Protein AF-A0A2U1CXI6-F1 (afdb_monomer_lite)

pLDDT: mean 76.06, std 20.1, range [38.5, 97.44]

Structure (mmCIF, N/CA/C/O backbone):
data_AF-A0A2U1CXI6-F1
#
_entry.id   AF-A0A2U1CXI6-F1
#
loop_
_atom_site.group_PDB
_atom_site.id
_atom_site.type_symbol
_atom_site.label_atom_id
_atom_site.label_alt_id
_atom_site.label_comp_id
_atom_site.label_asym_id
_atom_site.label_entity_id
_atom_site.label_seq_id
_atom_site.pdbx_PDB_ins_code
_atom_site.Cartn_x
_atom_site.Cartn_y
_atom_site.Cartn_z
_atom_site.occupancy
_atom_site.B_iso_or_equiv
_atom_site.auth_seq_id
_atom_site.auth_comp_id
_atom_site.auth_asym_id
_atom_site.auth_atom_id
_atom_site.pdbx_PDB_model_num
ATOM 1 N N . MET A 1 1 ? 0.535 2.918 -18.221 1.00 46.56 1 MET A N 1
ATOM 2 C CA . MET A 1 1 ? 1.017 1.967 -19.262 1.00 46.56 1 MET A CA 1
ATOM 3 C C . MET A 1 1 ? 2.067 1.064 -18.633 1.00 46.56 1 MET A C 1
ATOM 5 O O . MET A 1 1 ? 2.730 1.533 -17.716 1.00 46.56 1 MET A O 1
ATOM 9 N N . PRO A 1 2 ? 2.144 -0.229 -18.995 1.00 46.22 2 PRO A N 1
ATOM 10 C CA . PRO A 1 2 ? 2.302 -1.255 -17.982 1.00 46.22 2 PRO A CA 1
ATOM 11 C C . PRO A 1 2 ? 3.753 -1.416 -17.552 1.00 46.22 2 PRO A C 1
ATOM 13 O O . PRO A 1 2 ? 4.677 -1.463 -18.362 1.00 46.22 2 PRO A O 1
ATOM 16 N N . ILE A 1 3 ? 3.918 -1.570 -16.249 1.00 49.41 3 ILE A N 1
ATOM 17 C CA . ILE A 1 3 ? 5.087 -2.204 -15.673 1.00 49.41 3 ILE A CA 1
ATOM 18 C C . ILE A 1 3 ? 5.045 -3.683 -16.096 1.00 49.41 3 ILE A C 1
ATOM 20 O O . ILE A 1 3 ? 4.048 -4.369 -15.878 1.00 49.41 3 ILE A O 1
ATOM 24 N N . VAL A 1 4 ? 6.098 -4.175 -16.751 1.00 51.50 4 VAL A N 1
ATOM 25 C CA . VAL A 1 4 ? 6.136 -5.537 -17.314 1.00 51.50 4 VAL A CA 1
ATOM 26 C C . VAL A 1 4 ? 7.060 -6.423 -16.479 1.00 51.50 4 VAL A C 1
ATOM 28 O O . VAL A 1 4 ? 8.182 -6.037 -16.148 1.00 51.50 4 VAL A O 1
ATOM 31 N N . ARG A 1 5 ? 6.599 -7.638 -16.156 1.00 42.88 5 ARG A N 1
ATOM 32 C CA . ARG A 1 5 ? 7.443 -8.720 -15.623 1.00 42.88 5 ARG A CA 1
ATOM 33 C C . ARG A 1 5 ? 8.182 -9.376 -16.788 1.00 42.88 5 ARG A C 1
ATOM 35 O O . ARG A 1 5 ? 7.548 -9.775 -17.763 1.00 42.88 5 ARG A O 1
ATOM 42 N N . SER A 1 6 ? 9.504 -9.506 -16.706 1.00 42.81 6 SER A N 1
ATOM 43 C CA . SER A 1 6 ? 10.256 -10.181 -17.765 1.00 42.81 6 SER A CA 1
ATOM 44 C C . SER A 1 6 ? 9.887 -11.670 -17.836 1.00 42.81 6 SER A C 1
ATOM 46 O O . SER A 1 6 ? 9.986 -12.406 -16.856 1.00 42.81 6 SER A O 1
ATOM 48 N N . SER A 1 7 ? 9.478 -12.120 -19.023 1.00 39.88 7 SER A N 1
ATOM 49 C CA . SER A 1 7 ? 9.653 -13.505 -19.463 1.00 39.88 7 SER A CA 1
ATOM 50 C C . SER A 1 7 ? 10.826 -13.507 -20.439 1.00 39.88 7 SER A C 1
ATOM 52 O O . SER A 1 7 ? 10.996 -12.574 -21.223 1.00 39.88 7 SER A O 1
ATOM 54 N N . THR A 1 8 ? 11.721 -14.478 -20.308 1.00 48.16 8 THR A N 1
ATOM 55 C CA . THR A 1 8 ? 13.010 -14.506 -21.004 1.00 48.16 8 THR A CA 1
ATOM 56 C C . THR A 1 8 ? 12.805 -14.535 -22.524 1.00 48.16 8 THR A C 1
ATOM 58 O O . THR A 1 8 ? 12.463 -15.569 -23.086 1.00 48.16 8 THR A O 1
ATOM 61 N N . GLY A 1 9 ? 13.021 -13.402 -23.195 1.00 38.50 9 GLY A N 1
ATOM 62 C CA . GLY A 1 9 ? 12.897 -13.249 -24.646 1.00 38.50 9 GLY A CA 1
ATOM 63 C C . GLY A 1 9 ? 13.705 -12.043 -25.129 1.00 38.50 9 GLY A C 1
ATOM 64 O O . GLY A 1 9 ? 13.689 -10.986 -24.506 1.00 38.50 9 GLY A O 1
ATOM 65 N N . ARG A 1 10 ? 14.494 -12.231 -26.188 1.00 46.44 10 ARG A N 1
ATOM 66 C CA . ARG A 1 10 ? 15.551 -11.316 -26.646 1.00 46.44 10 ARG A CA 1
ATOM 67 C C . ARG A 1 10 ? 15.005 -10.215 -27.582 1.00 46.44 10 ARG A C 1
ATOM 69 O O . ARG A 1 10 ? 14.223 -10.525 -28.471 1.00 46.44 10 ARG A O 1
ATOM 76 N N . SER A 1 11 ? 15.567 -9.005 -27.432 1.00 51.00 11 SER A N 1
ATOM 77 C CA . SER A 1 11 ? 15.755 -7.919 -28.429 1.00 51.00 11 SER A CA 1
ATOM 78 C C . SER A 1 11 ? 14.642 -6.877 -28.691 1.00 51.00 11 SER A C 1
ATOM 80 O O . SER A 1 11 ? 13.661 -7.181 -29.353 1.00 51.00 11 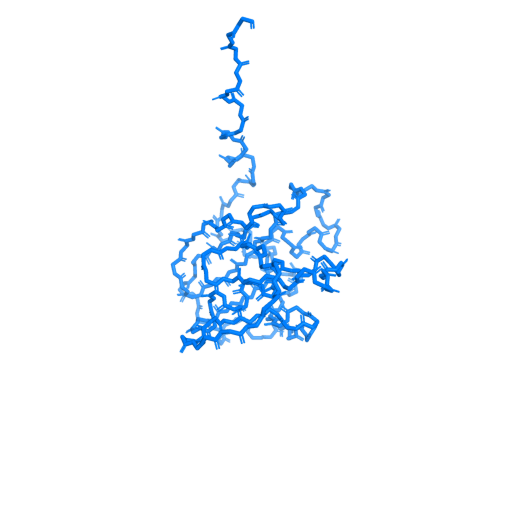SER A O 1
ATOM 82 N N . ALA A 1 12 ? 14.893 -5.609 -28.302 1.00 42.00 12 ALA A N 1
ATOM 83 C CA . ALA A 1 12 ? 14.984 -4.416 -29.182 1.00 42.00 12 ALA A CA 1
ATOM 84 C C . ALA A 1 12 ? 15.227 -3.113 -28.365 1.00 42.00 12 ALA A C 1
ATOM 86 O O . ALA A 1 12 ? 14.419 -2.743 -27.521 1.00 42.00 12 ALA A O 1
ATOM 87 N N . GLY A 1 13 ? 16.360 -2.443 -28.616 1.00 46.84 13 GLY A N 1
ATOM 88 C CA . GLY A 1 13 ? 16.644 -0.990 -28.551 1.00 46.84 13 GLY A CA 1
ATOM 89 C C . GLY A 1 13 ? 16.112 -0.014 -27.479 1.00 46.84 13 GLY A C 1
ATOM 90 O O . GLY A 1 13 ? 16.316 1.179 -27.672 1.00 46.84 13 GLY A O 1
ATOM 91 N N . GLY A 1 14 ? 15.460 -0.420 -26.388 1.00 49.59 14 GLY A N 1
ATOM 92 C CA . GLY A 1 14 ? 15.049 0.490 -25.302 1.00 49.59 14 GLY A CA 1
ATOM 93 C C . GLY A 1 14 ? 16.072 0.554 -24.161 1.00 49.59 14 GLY A C 1
ATOM 94 O O . GLY A 1 14 ? 16.542 -0.486 -23.704 1.00 49.59 14 GLY A O 1
ATOM 95 N N . CYS A 1 15 ? 16.416 1.749 -23.665 1.00 48.78 15 CYS A N 1
ATOM 96 C CA . CYS A 1 15 ? 17.230 1.890 -22.451 1.00 48.78 15 CYS A CA 1
ATOM 97 C C . CYS A 1 15 ? 16.360 1.577 -21.223 1.00 48.78 15 CYS A C 1
ATOM 99 O O . CYS A 1 15 ? 15.552 2.399 -20.800 1.00 48.78 15 CYS A O 1
ATOM 101 N N . TRP A 1 16 ? 16.448 0.371 -20.672 1.00 41.44 16 TRP A N 1
ATOM 102 C CA . TRP A 1 16 ? 15.677 -0.009 -19.488 1.00 41.44 16 TRP A CA 1
ATOM 103 C C . TRP A 1 16 ? 16.358 0.541 -18.239 1.00 41.44 16 TRP A C 1
ATOM 105 O O . TRP A 1 16 ? 17.521 0.236 -17.985 1.00 41.44 16 TRP A O 1
ATOM 115 N N . SER A 1 17 ? 15.628 1.302 -17.427 1.00 48.25 17 SER A N 1
ATOM 116 C CA . SER A 1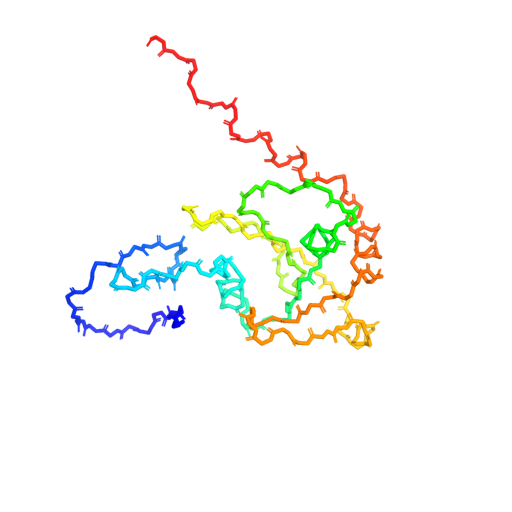 17 ? 16.092 1.617 -16.075 1.00 48.25 17 SER A CA 1
ATOM 117 C C . SER A 1 17 ? 15.471 0.612 -15.109 1.00 48.25 17 SER A C 1
ATOM 119 O O . SER A 1 17 ? 14.247 0.460 -15.045 1.00 48.25 17 SER A O 1
ATOM 121 N N . ALA A 1 18 ? 16.316 -0.130 -14.394 1.00 48.00 18 ALA A N 1
ATOM 122 C CA . ALA A 1 18 ? 15.844 -1.020 -13.344 1.00 48.00 18 ALA A CA 1
ATOM 123 C C . ALA A 1 18 ? 15.229 -0.171 -12.224 1.00 48.00 18 ALA A C 1
ATOM 125 O O . ALA A 1 18 ? 15.838 0.800 -11.781 1.00 48.00 18 ALA A O 1
ATOM 126 N N . SER A 1 19 ? 14.009 -0.514 -11.815 1.00 50.59 19 SER A N 1
ATOM 127 C CA . SER A 1 19 ? 13.346 0.114 -10.663 1.00 50.59 19 SER A CA 1
ATOM 128 C C . SER A 1 19 ? 13.459 -0.808 -9.448 1.00 50.59 19 SER A C 1
ATOM 130 O O . SER A 1 19 ? 13.904 -0.388 -8.395 1.00 50.59 19 SER A O 1
ATOM 132 N N . VAL A 1 20 ? 13.180 -2.104 -9.638 1.00 56.03 20 VAL A N 1
ATOM 133 C CA . VAL A 1 20 ? 13.385 -3.198 -8.668 1.00 56.03 20 VAL A CA 1
ATOM 134 C C . VAL A 1 20 ? 13.915 -4.407 -9.446 1.00 56.03 20 VAL A C 1
ATOM 136 O O . VAL A 1 20 ? 13.619 -4.544 -10.635 1.00 56.03 20 VAL A O 1
ATOM 139 N N . ARG A 1 21 ? 14.683 -5.323 -8.835 1.00 56.12 21 ARG A N 1
ATOM 140 C CA . ARG A 1 21 ? 15.098 -6.577 -9.507 1.00 56.12 21 ARG A CA 1
ATOM 141 C C . ARG A 1 21 ? 13.871 -7.299 -10.101 1.00 56.12 21 ARG A C 1
ATOM 143 O O . ARG A 1 21 ? 13.021 -7.782 -9.361 1.00 56.12 21 ARG A O 1
ATOM 150 N N . GLY A 1 22 ? 13.793 -7.379 -11.434 1.00 55.62 22 GLY A N 1
ATOM 151 C CA . GLY A 1 22 ? 12.689 -8.024 -12.165 1.00 55.62 22 GLY A CA 1
ATOM 152 C C . GLY A 1 22 ? 11.507 -7.118 -12.544 1.00 55.62 22 GLY A C 1
ATOM 153 O O . GLY A 1 22 ? 10.561 -7.611 -13.158 1.00 55.62 22 GLY A O 1
ATOM 154 N N . ILE A 1 23 ? 11.561 -5.819 -12.223 1.00 64.06 23 ILE A N 1
ATOM 155 C CA . ILE A 1 23 ? 10.587 -4.799 -12.631 1.00 64.06 23 ILE A CA 1
ATOM 156 C C . ILE A 1 23 ? 11.312 -3.664 -13.358 1.00 64.06 23 ILE A C 1
ATOM 158 O O . ILE A 1 23 ? 12.187 -2.994 -12.798 1.00 64.06 23 ILE A O 1
ATOM 162 N N . TYR A 1 24 ? 10.914 -3.432 -14.607 1.00 66.06 24 TYR A N 1
ATOM 163 C CA . TYR A 1 24 ? 11.531 -2.435 -15.471 1.00 66.06 24 TYR A CA 1
ATOM 164 C C . TYR A 1 24 ? 10.510 -1.394 -15.908 1.00 66.06 24 TYR A C 1
ATOM 166 O O . TYR A 1 24 ? 9.415 -1.737 -16.357 1.00 66.06 24 TYR A O 1
ATOM 174 N N . GLN A 1 25 ? 10.904 -0.125 -15.817 1.00 64.88 25 GLN A N 1
ATOM 175 C CA . GLN A 1 25 ? 10.168 0.966 -16.437 1.00 64.88 25 GLN A CA 1
ATOM 176 C C . GLN A 1 25 ? 10.772 1.258 -17.812 1.00 64.88 25 GLN A C 1
ATOM 178 O O . GLN A 1 25 ? 11.993 1.374 -17.969 1.00 64.88 25 GLN A O 1
ATOM 183 N N . TYR A 1 26 ? 9.900 1.395 -18.805 1.00 59.66 26 TYR A N 1
ATOM 184 C CA . TYR A 1 26 ? 10.281 1.819 -20.142 1.00 59.66 26 TYR A CA 1
ATOM 185 C C . TYR A 1 26 ? 10.661 3.311 -20.151 1.00 59.66 26 TYR A C 1
ATOM 187 O O . TYR A 1 26 ? 9.878 4.156 -19.725 1.00 59.66 26 TYR A O 1
ATOM 195 N N . SER A 1 27 ? 11.860 3.646 -20.639 1.00 58.69 27 SER A N 1
ATOM 196 C CA . SER A 1 27 ? 12.392 5.023 -20.630 1.00 58.69 27 SER A CA 1
ATOM 197 C C . SER A 1 27 ? 11.788 5.953 -21.681 1.00 58.69 27 SER A C 1
ATOM 199 O O . SER A 1 27 ? 11.871 7.165 -21.521 1.00 58.69 27 SER A O 1
ATOM 201 N N . GLY A 1 28 ? 11.167 5.419 -22.738 1.00 58.03 28 GLY A N 1
ATOM 202 C CA . GLY A 1 28 ? 10.539 6.232 -23.787 1.00 58.03 28 GLY A CA 1
ATOM 203 C C . GLY A 1 28 ? 9.174 6.814 -23.397 1.00 58.03 28 GLY A C 1
ATOM 204 O O . GLY A 1 28 ? 8.643 7.649 -24.120 1.00 58.03 28 GLY A O 1
ATOM 205 N N . SER A 1 29 ? 8.608 6.382 -22.267 1.00 60.47 29 SER A N 1
ATOM 206 C CA . SER A 1 29 ? 7.372 6.924 -21.691 1.00 60.47 29 SER A CA 1
ATOM 207 C C . SER A 1 29 ? 7.380 6.705 -20.169 1.00 60.47 29 SER A C 1
ATOM 209 O O . SER A 1 29 ? 6.731 5.770 -19.682 1.00 60.47 29 SER A O 1
ATOM 211 N N . PRO A 1 30 ? 8.166 7.491 -19.411 1.00 62.84 30 PRO A N 1
ATOM 212 C CA . PRO A 1 30 ? 8.229 7.336 -17.966 1.00 62.84 30 PRO A CA 1
ATOM 213 C C . PRO A 1 30 ? 6.848 7.602 -17.364 1.00 62.84 30 PRO A C 1
ATOM 215 O O . PRO A 1 30 ? 6.170 8.563 -17.721 1.00 62.84 30 PRO A O 1
ATOM 218 N N . ASP A 1 31 ? 6.428 6.726 -16.458 1.00 66.19 31 ASP A N 1
ATOM 219 C CA . ASP A 1 31 ? 5.201 6.913 -15.698 1.00 66.19 31 ASP A CA 1
ATOM 220 C C . ASP A 1 31 ? 5.403 8.041 -14.679 1.00 66.19 31 ASP A C 1
ATOM 222 O O . ASP A 1 31 ? 6.252 7.942 -13.789 1.00 66.19 31 ASP A O 1
ATOM 226 N N . THR A 1 32 ? 4.635 9.115 -14.848 1.00 67.31 32 THR A N 1
ATOM 227 C CA . THR A 1 32 ? 4.621 10.313 -14.000 1.00 67.31 32 THR A CA 1
ATOM 228 C C . THR A 1 32 ? 3.393 10.377 -13.091 1.00 67.31 32 THR A C 1
ATOM 230 O O . THR A 1 32 ? 3.201 11.370 -12.397 1.00 67.31 32 THR A O 1
ATOM 233 N N . SER A 1 33 ? 2.564 9.328 -13.058 1.00 75.19 33 SER A N 1
ATOM 234 C CA . SER A 1 33 ? 1.323 9.290 -12.270 1.00 75.19 33 SER A CA 1
ATOM 235 C C . SER A 1 33 ? 1.540 9.291 -10.754 1.00 75.19 33 SER A C 1
ATOM 237 O O . SER A 1 33 ? 0.589 9.474 -10.000 1.00 75.19 33 SER A O 1
ATOM 239 N N . GLY A 1 34 ? 2.770 9.037 -10.297 1.00 81.00 34 GLY A N 1
ATOM 240 C CA . GLY A 1 34 ? 3.074 8.790 -8.885 1.00 81.00 34 GLY A CA 1
ATOM 241 C C . GLY A 1 34 ? 2.609 7.415 -8.392 1.00 81.00 34 GLY A C 1
ATOM 242 O O . GLY A 1 34 ? 2.801 7.092 -7.224 1.00 81.00 34 GLY A O 1
ATOM 243 N N . LEU A 1 35 ? 2.036 6.578 -9.266 1.00 87.50 35 LEU A N 1
ATOM 244 C CA . LEU A 1 35 ? 1.473 5.278 -8.891 1.00 87.50 35 LEU A CA 1
ATOM 245 C C . LEU A 1 35 ? 2.445 4.105 -9.064 1.00 87.50 35 LEU A C 1
ATOM 247 O O . LEU A 1 35 ? 2.110 2.972 -8.723 1.00 87.50 35 LEU A O 1
ATOM 251 N N . VAL A 1 36 ? 3.668 4.380 -9.526 1.00 88.88 36 VAL A N 1
ATOM 252 C 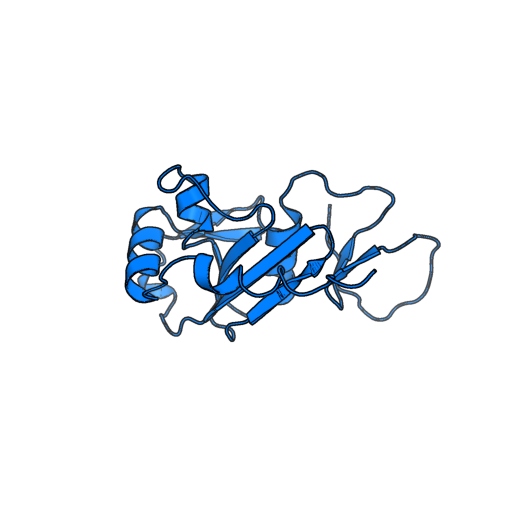CA . VAL A 1 36 ? 4.688 3.368 -9.839 1.00 88.88 36 VAL A CA 1
ATOM 253 C C . VAL A 1 36 ? 4.914 2.395 -8.683 1.00 88.88 36 VAL A C 1
ATOM 255 O O . VAL A 1 36 ? 4.994 1.190 -8.915 1.00 88.88 36 VAL A O 1
ATOM 258 N N . LEU A 1 37 ? 4.980 2.886 -7.441 1.00 90.62 37 LEU A N 1
ATOM 259 C CA . LEU A 1 37 ? 5.173 2.028 -6.269 1.00 90.62 37 LEU A CA 1
ATOM 260 C C . LEU A 1 37 ? 3.975 1.100 -6.019 1.00 90.62 37 LEU A C 1
ATOM 262 O O . LEU A 1 37 ? 4.171 -0.056 -5.654 1.00 90.62 37 LEU A O 1
ATOM 266 N N . PHE A 1 38 ? 2.746 1.560 -6.268 1.00 92.88 38 PHE A N 1
ATOM 267 C CA . PHE A 1 38 ? 1.538 0.742 -6.125 1.00 92.88 38 PHE A CA 1
ATOM 268 C C . PHE A 1 38 ? 1.481 -0.362 -7.181 1.00 92.88 38 PHE A C 1
ATOM 270 O O . PHE A 1 38 ? 1.311 -1.533 -6.842 1.00 92.88 38 PHE A O 1
ATOM 277 N N . HIS A 1 39 ? 1.730 -0.024 -8.448 1.00 91.56 39 HIS A N 1
ATOM 278 C CA . HIS A 1 39 ? 1.788 -1.017 -9.524 1.00 91.56 39 HIS A CA 1
ATOM 279 C C . HIS A 1 39 ? 2.936 -2.005 -9.321 1.00 91.56 39 HIS A C 1
ATOM 281 O O . HIS A 1 39 ? 2.772 -3.212 -9.513 1.00 91.56 39 HIS A O 1
ATOM 287 N N . ALA A 1 40 ? 4.102 -1.524 -8.884 1.00 90.81 40 ALA A N 1
ATOM 288 C CA . ALA A 1 40 ? 5.218 -2.388 -8.530 1.00 90.81 40 ALA A CA 1
ATOM 289 C C . ALA A 1 40 ? 4.847 -3.317 -7.367 1.00 90.81 40 ALA A C 1
ATOM 291 O O . ALA A 1 40 ? 5.142 -4.511 -7.436 1.00 90.81 40 ALA A O 1
ATOM 292 N N . ALA A 1 41 ? 4.146 -2.825 -6.342 1.00 92.56 41 ALA A N 1
ATOM 293 C CA . ALA A 1 41 ? 3.695 -3.639 -5.220 1.00 92.56 41 ALA A CA 1
ATOM 294 C C . ALA A 1 41 ? 2.717 -4.740 -5.661 1.00 92.56 41 ALA A C 1
ATOM 296 O O . ALA A 1 41 ? 2.918 -5.914 -5.320 1.00 92.56 41 ALA A O 1
ATOM 297 N N . ALA A 1 42 ? 1.717 -4.380 -6.474 1.00 92.00 42 ALA A N 1
ATOM 298 C CA . ALA A 1 42 ? 0.759 -5.308 -7.070 1.00 92.00 42 ALA A CA 1
ATOM 299 C C . ALA A 1 42 ? 1.478 -6.412 -7.853 1.00 92.00 42 ALA A C 1
ATOM 301 O O . ALA A 1 42 ? 1.202 -7.602 -7.680 1.00 92.00 42 ALA A O 1
ATOM 302 N N . LEU A 1 43 ? 2.481 -6.034 -8.651 1.00 90.56 43 LEU A N 1
ATOM 303 C CA . LEU A 1 43 ? 3.273 -6.987 -9.410 1.00 90.56 43 LEU A CA 1
ATOM 304 C C . LEU A 1 43 ? 4.132 -7.860 -8.509 1.00 90.56 43 LEU A C 1
ATOM 306 O O . LEU A 1 43 ? 4.054 -9.075 -8.655 1.00 90.56 43 LEU A O 1
ATOM 310 N N . LEU A 1 44 ? 4.936 -7.312 -7.593 1.00 89.12 44 LEU A N 1
ATOM 311 C CA . LEU A 1 44 ? 5.865 -8.065 -6.731 1.00 89.12 44 LEU A CA 1
ATOM 312 C C . LEU A 1 44 ? 5.163 -9.165 -5.932 1.00 89.12 44 LEU A C 1
ATOM 314 O O . LEU A 1 44 ? 5.720 -10.252 -5.753 1.00 89.12 44 LEU A O 1
ATOM 318 N N . ARG A 1 45 ? 3.931 -8.904 -5.493 1.00 88.00 45 ARG A N 1
ATOM 319 C CA . ARG A 1 45 ? 3.150 -9.799 -4.638 1.00 88.00 45 ARG A CA 1
ATOM 320 C C . ARG A 1 45 ? 1.861 -10.301 -5.294 1.00 88.00 45 ARG A C 1
ATOM 322 O O . ARG A 1 45 ? 0.957 -10.702 -4.577 1.00 88.00 45 ARG A O 1
ATOM 329 N N . ALA A 1 46 ? 1.810 -10.417 -6.622 1.00 88.56 46 ALA A N 1
ATOM 330 C CA . ALA A 1 46 ? 0.626 -10.879 -7.366 1.00 88.56 46 ALA A CA 1
ATOM 331 C C . ALA A 1 46 ? 0.064 -12.262 -6.948 1.00 88.56 46 ALA A C 1
ATOM 333 O O . ALA A 1 46 ? -1.071 -12.593 -7.270 1.00 88.56 46 ALA A O 1
ATOM 334 N N . ARG A 1 47 ? 0.852 -13.094 -6.248 1.00 90.88 47 ARG A N 1
ATOM 335 C CA . ARG A 1 47 ? 0.421 -14.406 -5.714 1.00 90.88 47 ARG A CA 1
ATOM 336 C C . ARG A 1 47 ? -0.116 -14.352 -4.281 1.00 90.88 47 ARG A C 1
ATOM 338 O O . ARG A 1 47 ? -0.523 -15.380 -3.750 1.00 90.88 47 ARG A O 1
ATOM 345 N N . HIS A 1 48 ? -0.057 -13.188 -3.650 1.00 92.75 48 HIS A N 1
ATOM 346 C CA . HIS A 1 48 ? -0.551 -12.939 -2.306 1.00 92.75 48 HIS A CA 1
ATOM 347 C C . HIS A 1 48 ? -1.692 -11.939 -2.374 1.00 92.75 48 HIS A C 1
ATOM 349 O O . HIS A 1 48 ? -1.801 -11.157 -3.319 1.00 92.75 48 HIS A O 1
ATOM 355 N N . PHE A 1 49 ? -2.530 -11.952 -1.349 1.00 93.56 49 PHE A N 1
ATOM 356 C CA . PHE A 1 49 ? -3.504 -10.894 -1.187 1.00 93.56 49 PHE A CA 1
ATOM 357 C C . PHE A 1 49 ? -2.811 -9.682 -0.572 1.00 93.56 49 PHE A C 1
ATOM 359 O O . PHE A 1 49 ? -2.146 -9.820 0.457 1.00 93.56 49 PHE A O 1
ATOM 366 N N . ASN A 1 50 ? -2.954 -8.525 -1.217 1.00 94.75 50 ASN A N 1
ATOM 367 C CA . ASN A 1 50 ? -2.350 -7.273 -0.781 1.00 94.75 50 ASN A CA 1
ATOM 368 C C . ASN A 1 50 ? -3.394 -6.165 -0.815 1.00 94.75 50 ASN A C 1
ATOM 370 O O . ASN A 1 50 ? -4.186 -6.091 -1.758 1.00 94.75 50 ASN A O 1
ATOM 374 N N . TYR A 1 51 ? -3.353 -5.288 0.180 1.00 96.75 51 TYR A N 1
ATOM 375 C CA . TYR A 1 51 ? -4.185 -4.098 0.206 1.00 96.75 51 TYR A CA 1
ATOM 376 C C . TYR A 1 51 ? -3.446 -2.913 0.832 1.00 96.75 51 TYR A C 1
ATOM 378 O O . TYR A 1 51 ? -2.587 -3.072 1.703 1.00 96.75 51 TYR A O 1
ATOM 386 N N . ILE A 1 52 ? -3.772 -1.719 0.353 1.00 96.00 52 ILE A N 1
ATOM 387 C CA . ILE A 1 52 ? -3.252 -0.444 0.840 1.00 96.00 52 ILE A CA 1
ATOM 388 C C . ILE A 1 52 ? -3.943 -0.144 2.172 1.00 96.00 52 ILE A C 1
ATOM 390 O O . ILE A 1 52 ? -5.172 -0.175 2.242 1.00 96.00 52 ILE A O 1
ATOM 394 N N . SER A 1 53 ? -3.166 0.112 3.224 1.00 94.88 53 SER A N 1
ATOM 395 C CA . SER A 1 53 ? -3.662 0.357 4.587 1.00 94.88 53 SER A CA 1
ATOM 396 C C . SER A 1 53 ? -2.670 1.242 5.356 1.00 94.88 53 SER A C 1
ATOM 398 O O . SER A 1 53 ? -1.833 1.904 4.740 1.00 94.88 53 SER A O 1
ATOM 400 N N . LEU A 1 54 ? -2.753 1.231 6.689 1.00 92.00 54 LEU A N 1
ATOM 401 C CA . LEU A 1 54 ? -1.806 1.846 7.620 1.00 92.00 54 LEU A CA 1
ATOM 402 C C . LEU A 1 54 ? -1.523 3.310 7.266 1.00 92.00 54 LEU A C 1
ATOM 404 O O . LEU A 1 54 ? -2.447 4.067 6.964 1.00 92.00 54 LEU A O 1
ATOM 408 N N . GLU A 1 55 ? -0.256 3.716 7.310 1.00 90.00 55 GLU A N 1
ATOM 409 C CA . GLU A 1 55 ? 0.147 5.097 7.113 1.00 90.00 55 GLU A CA 1
ATOM 410 C C . GLU A 1 55 ? -0.350 5.613 5.762 1.00 90.00 55 GLU A C 1
ATOM 412 O O . GLU A 1 55 ? -0.954 6.679 5.723 1.00 90.00 55 GLU A O 1
ATOM 417 N N . THR A 1 56 ? -0.215 4.837 4.681 1.00 91.62 56 THR A N 1
ATOM 418 C CA . THR A 1 56 ? -0.600 5.272 3.330 1.00 91.62 56 THR A CA 1
ATOM 419 C C . THR A 1 56 ? -2.065 5.693 3.232 1.00 91.62 56 THR A C 1
ATOM 421 O O . THR A 1 56 ? -2.345 6.778 2.732 1.00 91.62 56 THR A O 1
ATOM 424 N N . VAL A 1 57 ? -3.010 4.908 3.763 1.00 93.50 57 VAL A N 1
ATOM 425 C CA . VAL A 1 57 ? -4.434 5.308 3.751 1.00 93.50 57 VAL A CA 1
ATOM 426 C C . VAL A 1 57 ? -4.692 6.498 4.676 1.00 93.50 57 VAL A C 1
ATOM 428 O O . VAL A 1 57 ? -5.476 7.387 4.333 1.00 93.50 57 VAL A O 1
ATOM 431 N N . LEU A 1 58 ? -4.042 6.542 5.840 1.00 90.38 58 LEU A N 1
ATOM 432 C CA . LEU A 1 58 ? -4.227 7.628 6.804 1.00 90.38 58 LEU A CA 1
ATOM 433 C C . LEU A 1 58 ? -3.656 8.957 6.303 1.00 90.38 58 LEU A C 1
ATOM 435 O O . LEU A 1 58 ? -4.214 10.010 6.600 1.00 90.38 58 LEU A O 1
ATOM 439 N N . SER A 1 59 ? -2.580 8.925 5.520 1.00 87.81 59 SER A N 1
ATOM 440 C CA . SER A 1 59 ? -2.021 10.123 4.899 1.00 87.81 59 SER A CA 1
ATOM 441 C C . SER A 1 59 ? -2.842 10.570 3.702 1.00 87.81 59 SER A C 1
ATOM 443 O O . SER A 1 59 ? -3.181 11.748 3.628 1.00 87.81 59 SER A O 1
ATOM 445 N N . ASP A 1 60 ? -3.261 9.641 2.837 1.00 88.38 60 ASP A N 1
ATOM 446 C CA . ASP A 1 60 ? -4.159 9.942 1.714 1.00 88.38 60 ASP A CA 1
ATOM 447 C C . ASP A 1 60 ? -5.488 10.566 2.183 1.00 88.38 60 ASP A C 1
ATOM 449 O O . ASP A 1 60 ? -6.097 11.352 1.461 1.00 88.38 60 ASP A O 1
ATOM 453 N N . SER A 1 61 ? -5.958 10.211 3.385 1.00 87.69 61 SER A N 1
ATOM 454 C CA . SER A 1 61 ? -7.190 10.748 3.987 1.00 87.69 61 SER A CA 1
ATOM 455 C C . SER A 1 61 ? -6.983 12.000 4.847 1.00 87.69 61 SER A C 1
ATOM 457 O O . SER A 1 61 ? -7.958 12.551 5.356 1.00 87.69 61 SER A O 1
ATOM 459 N N . GLY A 1 62 ? -5.742 12.463 5.022 1.00 85.25 62 GLY A N 1
ATOM 460 C CA . GLY A 1 62 ? -5.417 13.630 5.845 1.00 85.25 62 GLY A CA 1
ATOM 461 C C . GLY A 1 62 ? -5.523 13.404 7.359 1.00 85.25 62 GLY A C 1
ATOM 462 O O . GLY A 1 62 ? -5.406 14.363 8.118 1.00 85.25 62 GLY A O 1
ATOM 463 N N . VAL A 1 63 ? -5.719 12.159 7.814 1.00 82.62 63 VAL A N 1
ATOM 464 C CA . VAL A 1 63 ? -5.712 11.794 9.244 1.00 82.62 63 VAL A CA 1
ATOM 465 C C . VAL A 1 63 ? -4.309 11.940 9.836 1.00 82.62 63 VAL A C 1
ATOM 467 O O . VAL A 1 63 ? -4.163 12.338 10.991 1.00 82.62 63 VAL A O 1
ATOM 470 N N . ILE A 1 64 ? -3.274 11.661 9.041 1.00 79.00 64 ILE A N 1
ATOM 471 C CA . ILE A 1 64 ? -1.880 11.978 9.370 1.00 79.00 64 ILE A CA 1
ATOM 472 C C . ILE A 1 64 ? -1.272 12.862 8.280 1.00 79.00 64 ILE A C 1
ATOM 474 O O . ILE A 1 64 ? -1.573 12.712 7.099 1.00 79.00 64 ILE A O 1
ATOM 478 N N . SER A 1 65 ? -0.399 13.786 8.672 1.00 65.62 65 SER A N 1
ATOM 479 C CA . SER A 1 65 ? 0.205 14.761 7.756 1.00 65.62 65 SER A CA 1
ATOM 480 C C . SER A 1 65 ? 1.591 14.368 7.238 1.00 65.62 65 SER A C 1
ATOM 482 O O . SER A 1 65 ? 2.107 15.039 6.348 1.00 65.62 65 SER A O 1
ATOM 484 N N . GLN A 1 66 ? 2.217 13.320 7.788 1.00 60.38 66 GLN A N 1
ATOM 485 C CA . GLN A 1 66 ? 3.622 12.999 7.521 1.00 60.38 66 GLN A CA 1
ATOM 486 C C . GLN A 1 66 ? 3.833 11.512 7.210 1.00 60.38 66 GLN A C 1
ATOM 488 O O . GLN A 1 66 ? 3.663 10.650 8.070 1.00 60.38 66 GLN A O 1
ATOM 493 N N . IL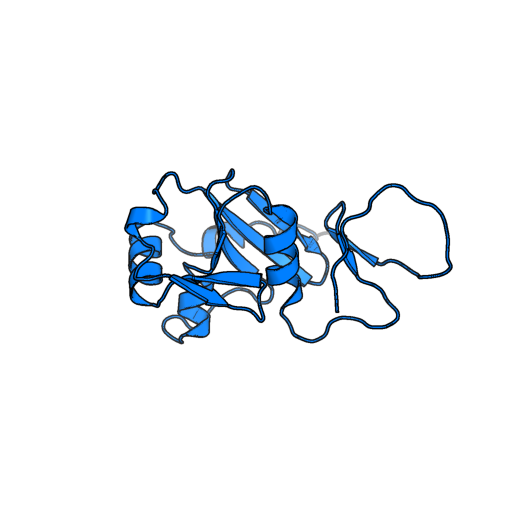E A 1 67 ? 4.274 11.244 5.982 1.00 64.94 67 ILE A N 1
ATOM 494 C CA . ILE A 1 67 ? 4.951 10.019 5.539 1.00 64.94 67 ILE A CA 1
ATOM 495 C C . ILE A 1 67 ? 6.202 10.484 4.781 1.00 64.94 67 ILE A C 1
ATOM 497 O O . ILE A 1 67 ? 6.120 11.500 4.083 1.00 64.94 67 ILE A O 1
ATOM 501 N N . PRO A 1 68 ? 7.352 9.795 4.880 1.00 62.78 68 PRO A N 1
ATOM 502 C CA . PRO A 1 68 ? 8.474 10.065 3.991 1.00 62.78 68 PRO A CA 1
ATOM 503 C C . PRO A 1 68 ? 8.037 10.011 2.525 1.00 62.78 68 PRO A C 1
ATOM 505 O O . PRO A 1 68 ? 7.324 9.099 2.101 1.00 62.78 68 PRO A O 1
ATOM 508 N N . MET A 1 69 ? 8.452 11.007 1.745 1.00 68.94 69 MET A N 1
ATOM 509 C CA . MET A 1 69 ? 8.139 11.052 0.319 1.00 68.94 69 MET A CA 1
ATOM 510 C C . MET A 1 69 ? 8.662 9.785 -0.365 1.00 68.94 69 MET A C 1
ATOM 512 O O . MET A 1 69 ? 9.801 9.381 -0.149 1.00 68.94 69 MET A O 1
ATOM 516 N N . GLY A 1 70 ? 7.819 9.148 -1.180 1.00 79.62 70 GLY A N 1
ATOM 517 C CA . GLY A 1 70 ? 8.170 7.890 -1.839 1.00 79.62 70 GLY A CA 1
ATOM 518 C C . GLY A 1 70 ? 8.076 6.653 -0.939 1.00 79.62 70 GLY A C 1
ATOM 519 O O . GLY A 1 70 ? 8.643 5.628 -1.286 1.00 79.62 70 GLY A O 1
ATOM 520 N N . TRP A 1 71 ? 7.374 6.698 0.195 1.00 86.81 71 TRP A N 1
ATOM 521 C CA . TRP A 1 71 ? 7.130 5.510 1.019 1.00 86.81 71 TRP A CA 1
ATOM 522 C C . TRP A 1 71 ? 5.673 5.056 0.932 1.00 86.81 71 TRP A C 1
ATOM 524 O O . TRP A 1 71 ? 4.764 5.819 1.258 1.00 86.81 71 TRP A O 1
ATOM 534 N N . VAL A 1 72 ? 5.432 3.805 0.533 1.00 90.88 72 VAL A N 1
ATOM 535 C CA . VAL A 1 72 ? 4.086 3.207 0.563 1.00 90.88 72 VAL A CA 1
ATOM 536 C C . VAL A 1 72 ? 4.066 1.963 1.438 1.00 90.88 72 VAL A C 1
ATOM 538 O O . VAL A 1 72 ? 4.928 1.096 1.318 1.00 90.88 72 VAL A O 1
ATOM 541 N N . THR A 1 73 ? 3.057 1.857 2.297 1.00 92.06 73 THR A N 1
ATOM 542 C CA . THR A 1 73 ? 2.836 0.711 3.175 1.00 92.06 73 THR A CA 1
ATOM 543 C C . THR A 1 73 ? 1.631 -0.083 2.684 1.00 92.06 73 THR A C 1
ATOM 545 O O . THR A 1 73 ? 0.547 0.455 2.448 1.00 92.06 73 THR A O 1
ATOM 548 N N . LEU A 1 74 ? 1.804 -1.395 2.554 1.00 94.19 74 LEU A N 1
ATOM 549 C CA . LEU A 1 74 ? 0.742 -2.331 2.211 1.00 94.19 74 LEU A CA 1
ATOM 550 C C . LEU A 1 74 ? 0.723 -3.480 3.203 1.00 94.19 74 LEU A C 1
ATOM 552 O O . LEU A 1 74 ? 1.764 -3.956 3.652 1.00 94.19 74 LEU A O 1
ATOM 556 N N . ILE A 1 75 ? -0.465 -4.000 3.473 1.00 95.12 75 ILE A N 1
ATOM 557 C CA . ILE A 1 75 ? -0.603 -5.260 4.190 1.00 95.12 75 ILE A CA 1
ATOM 558 C C . ILE A 1 75 ? -0.689 -6.392 3.172 1.00 95.12 75 ILE A C 1
ATOM 560 O O . ILE A 1 75 ? -1.373 -6.284 2.155 1.00 95.12 75 ILE A O 1
ATOM 564 N N . SER A 1 76 ? 0.025 -7.480 3.443 1.00 95.06 76 SER A N 1
ATOM 565 C CA . SER A 1 76 ? 0.149 -8.638 2.565 1.00 95.06 76 SER A CA 1
ATOM 566 C C . SER A 1 76 ? -0.030 -9.937 3.342 1.00 95.06 76 SER A C 1
ATOM 568 O O . SER A 1 76 ? 0.466 -10.079 4.456 1.00 95.06 76 SER A O 1
ATOM 570 N N . THR A 1 77 ? -0.661 -10.940 2.732 1.00 94.56 77 THR A N 1
ATOM 571 C CA . THR A 1 77 ? -0.608 -12.318 3.258 1.00 94.56 77 THR A CA 1
ATOM 572 C C . THR A 1 77 ? 0.754 -12.981 3.028 1.00 94.56 77 THR A C 1
ATOM 574 O O . THR A 1 77 ? 1.023 -14.061 3.546 1.00 94.56 77 THR A O 1
ATOM 577 N N . GLY A 1 78 ? 1.637 -12.354 2.246 1.00 91.31 78 GLY A N 1
ATOM 578 C CA . GLY A 1 78 ? 3.034 -12.748 2.109 1.00 91.31 78 GLY A CA 1
ATOM 579 C C . GLY A 1 78 ? 3.902 -12.228 3.255 1.00 91.31 78 GLY A C 1
ATOM 580 O O . GLY A 1 78 ? 3.460 -11.457 4.100 1.00 91.31 78 GLY A O 1
ATOM 581 N N . ARG A 1 79 ? 5.171 -12.643 3.273 1.00 90.19 79 ARG A N 1
ATOM 582 C CA . ARG A 1 79 ? 6.154 -12.222 4.285 1.00 90.19 79 ARG A CA 1
ATOM 583 C C . ARG A 1 79 ? 6.371 -10.704 4.312 1.00 90.19 79 ARG A C 1
ATOM 585 O O . ARG A 1 79 ? 6.453 -10.083 3.244 1.00 90.19 79 ARG A O 1
ATOM 592 N N . SER A 1 80 ? 6.588 -10.163 5.514 1.00 90.75 80 SER A N 1
ATOM 593 C CA . SER A 1 80 ? 6.986 -8.767 5.690 1.00 90.75 80 SER A CA 1
ATOM 594 C C . SER A 1 80 ? 8.323 -8.509 5.002 1.00 90.75 80 SER A C 1
ATOM 596 O O . SER A 1 80 ? 9.233 -9.346 5.070 1.00 90.75 80 SER A O 1
ATOM 598 N N . ALA A 1 81 ? 8.430 -7.380 4.313 1.00 88.56 81 ALA A N 1
ATOM 599 C CA . ALA A 1 81 ? 9.646 -6.956 3.633 1.00 88.56 81 ALA A CA 1
ATOM 600 C C . ALA A 1 81 ? 9.540 -5.489 3.221 1.00 88.56 81 ALA A C 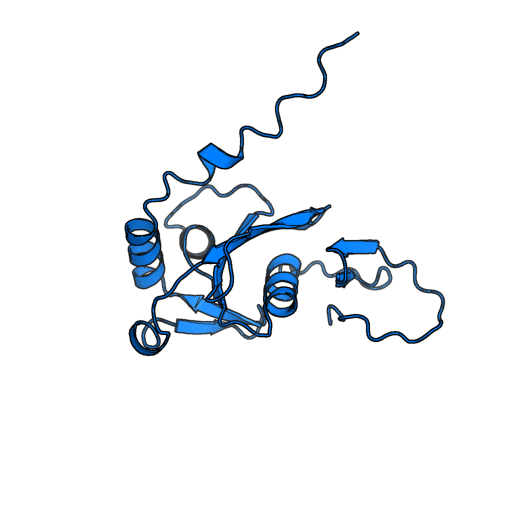1
ATOM 602 O O . ALA A 1 81 ? 8.510 -5.087 2.690 1.00 88.56 81 ALA A O 1
ATOM 603 N N . VAL A 1 82 ? 10.641 -4.754 3.348 1.00 90.06 82 VAL A N 1
ATOM 604 C CA . VAL A 1 82 ? 10.814 -3.465 2.677 1.00 90.06 82 VAL A CA 1
ATOM 605 C C . VAL A 1 82 ? 11.523 -3.719 1.350 1.00 90.06 82 VAL A C 1
ATOM 607 O O . VAL A 1 82 ? 12.543 -4.412 1.309 1.00 90.06 82 VAL A O 1
ATOM 610 N N . VAL A 1 83 ? 10.959 -3.209 0.261 1.00 87.56 83 VAL A N 1
ATOM 611 C CA . VAL A 1 83 ? 11.512 -3.305 -1.088 1.00 87.56 83 VAL A CA 1
ATOM 612 C C . VAL A 1 83 ? 11.897 -1.913 -1.558 1.00 87.56 83 VAL A C 1
ATOM 614 O O . VAL A 1 83 ? 11.033 -1.083 -1.832 1.00 87.56 83 VAL A O 1
ATOM 617 N N . ASP A 1 84 ? 13.201 -1.698 -1.676 1.00 85.06 84 ASP A N 1
ATOM 618 C CA . ASP A 1 84 ? 13.772 -0.504 -2.286 1.00 85.06 84 ASP A CA 1
ATOM 619 C C . ASP A 1 84 ? 13.529 -0.519 -3.807 1.00 85.06 84 ASP A C 1
ATOM 621 O O . ASP A 1 84 ? 13.878 -1.481 -4.504 1.00 85.06 84 ASP A O 1
ATOM 625 N N . CYS A 1 85 ? 12.884 0.538 -4.303 1.00 84.12 85 CYS A N 1
ATOM 626 C CA . CYS A 1 85 ? 12.584 0.778 -5.714 1.00 84.12 85 CYS A CA 1
ATOM 627 C C . CYS A 1 85 ? 13.469 1.884 -6.319 1.00 84.12 85 CYS A C 1
ATOM 629 O O . CYS A 1 85 ? 13.119 2.484 -7.344 1.00 84.12 85 CYS A O 1
ATOM 631 N N . GLY A 1 86 ? 14.611 2.175 -5.694 1.00 83.94 86 GLY A N 1
ATOM 632 C CA . GLY A 1 86 ? 15.565 3.190 -6.109 1.00 83.94 86 GLY A CA 1
ATOM 633 C C . GLY A 1 86 ? 14.920 4.571 -6.145 1.00 83.94 86 GLY A C 1
ATOM 634 O O . GLY A 1 86 ? 14.278 5.006 -5.195 1.00 83.94 86 GLY A O 1
ATOM 635 N N . ARG A 1 87 ? 15.025 5.254 -7.291 1.00 82.06 87 ARG A N 1
ATOM 636 C CA . ARG A 1 87 ? 14.527 6.633 -7.466 1.00 82.06 87 ARG A CA 1
ATOM 637 C C . ARG A 1 87 ? 13.028 6.833 -7.204 1.00 82.06 87 ARG A C 1
ATOM 639 O O . ARG A 1 87 ? 12.582 7.971 -7.145 1.00 82.06 87 ARG A O 1
ATOM 646 N N . PHE A 1 88 ? 12.245 5.757 -7.155 1.00 82.56 88 PHE A N 1
ATOM 647 C CA . PHE A 1 88 ? 10.807 5.835 -6.901 1.00 82.56 88 PHE A CA 1
ATOM 648 C C . PHE A 1 88 ? 10.467 5.821 -5.413 1.00 82.56 88 PHE A C 1
ATOM 650 O O . PHE A 1 88 ? 9.363 6.225 -5.064 1.00 82.56 88 PHE A O 1
ATOM 657 N N . GLY A 1 89 ? 11.395 5.371 -4.565 1.00 87.81 89 GLY A N 1
ATOM 658 C CA . GLY A 1 89 ? 11.205 5.211 -3.130 1.00 87.81 89 GLY A CA 1
ATOM 659 C C . GLY A 1 89 ? 11.069 3.746 -2.709 1.00 87.81 89 GLY A C 1
ATOM 660 O O . GLY A 1 89 ? 11.627 2.859 -3.349 1.00 87.81 89 GLY A O 1
ATOM 661 N N . SER A 1 90 ? 10.345 3.483 -1.624 1.00 89.38 90 SER A N 1
ATOM 662 C CA . SER A 1 90 ? 10.276 2.179 -0.960 1.00 89.38 90 SER A CA 1
ATOM 663 C C . SER A 1 90 ? 8.847 1.677 -0.776 1.00 89.38 90 SER A C 1
ATOM 665 O O . SER A 1 90 ? 7.912 2.436 -0.518 1.00 89.38 90 SER A O 1
ATOM 667 N N . ILE A 1 91 ? 8.694 0.357 -0.873 1.00 91.56 91 ILE A N 1
ATOM 668 C CA . ILE A 1 91 ? 7.447 -0.360 -0.598 1.00 91.56 91 ILE A CA 1
ATOM 669 C C . ILE A 1 91 ? 7.637 -1.182 0.671 1.00 91.56 91 ILE A C 1
ATOM 671 O O . ILE A 1 91 ? 8.451 -2.103 0.690 1.00 91.56 91 ILE A O 1
ATOM 675 N N . ASP A 1 92 ? 6.862 -0.905 1.710 1.00 91.62 92 ASP A N 1
ATOM 676 C CA . ASP A 1 92 ? 6.843 -1.692 2.937 1.00 91.62 92 ASP A CA 1
ATOM 677 C C . ASP A 1 92 ? 5.649 -2.651 2.954 1.00 91.62 92 ASP A C 1
ATOM 679 O O . ASP A 1 92 ? 4.489 -2.244 3.020 1.00 91.62 92 ASP A O 1
ATOM 683 N N . PHE A 1 93 ? 5.940 -3.947 2.891 1.00 93.25 93 PHE A N 1
ATOM 684 C CA . PHE A 1 93 ? 4.956 -5.002 3.070 1.00 93.25 93 PHE A CA 1
ATOM 685 C C . PHE A 1 93 ? 4.906 -5.434 4.530 1.00 93.25 93 PHE A C 1
ATOM 687 O O . PHE A 1 93 ? 5.895 -5.920 5.083 1.00 93.25 93 PHE A O 1
ATOM 694 N N . VAL A 1 94 ? 3.712 -5.380 5.109 1.00 92.94 94 VAL A N 1
ATOM 695 C CA . VAL A 1 94 ? 3.414 -5.858 6.458 1.00 92.94 94 VAL A CA 1
ATOM 696 C C . VAL A 1 94 ? 2.656 -7.172 6.371 1.00 92.94 94 VAL A C 1
ATOM 698 O O . VAL A 1 94 ? 1.565 -7.238 5.807 1.00 92.94 94 VAL A O 1
ATOM 701 N N . HIS A 1 95 ? 3.233 -8.234 6.925 1.00 93.25 95 HIS A N 1
ATOM 702 C CA . HIS A 1 95 ? 2.593 -9.539 6.947 1.00 93.25 95 HIS A CA 1
ATOM 703 C C . HIS A 1 95 ? 1.332 -9.534 7.811 1.00 93.25 95 HIS A C 1
ATOM 705 O O . HIS A 1 95 ? 1.347 -9.059 8.946 1.00 93.25 95 HIS A O 1
ATOM 711 N N . THR A 1 96 ? 0.267 -10.147 7.307 1.00 93.12 96 THR A N 1
ATOM 712 C CA . THR A 1 96 ? -0.918 -10.487 8.086 1.00 93.12 96 THR A CA 1
ATOM 713 C C . THR A 1 96 ? -1.307 -11.944 7.886 1.00 93.12 96 THR A C 1
ATOM 715 O O . THR A 1 96 ? -1.303 -12.462 6.770 1.00 93.12 96 THR A O 1
ATOM 718 N N . GLU A 1 97 ? -1.725 -12.577 8.976 1.00 92.44 97 GLU A N 1
ATOM 719 C CA . GLU A 1 97 ? -2.414 -13.871 8.963 1.00 92.44 97 GLU A CA 1
ATOM 720 C C . GLU A 1 97 ? -3.941 -13.699 9.002 1.00 92.44 97 GLU A C 1
ATOM 722 O O . GLU A 1 97 ? -4.687 -14.677 8.984 1.00 92.44 97 GLU A O 1
ATOM 727 N N . ARG A 1 98 ? -4.439 -12.452 9.075 1.00 90.75 98 ARG A N 1
ATOM 728 C CA . ARG A 1 98 ? -5.879 -12.188 9.140 1.00 90.75 98 ARG A CA 1
ATOM 729 C C . ARG A 1 98 ? -6.543 -12.635 7.831 1.00 90.75 98 ARG A C 1
ATOM 731 O O . ARG A 1 98 ? -6.134 -12.170 6.764 1.00 90.75 98 ARG A O 1
ATOM 738 N N . PRO A 1 99 ? -7.592 -13.471 7.891 1.00 88.56 99 PRO A N 1
ATOM 739 C CA . PRO A 1 99 ? -8.312 -13.878 6.696 1.00 88.56 99 PRO A CA 1
ATOM 740 C C . PRO A 1 99 ? -9.063 -12.690 6.085 1.00 88.56 99 PRO A C 1
ATOM 742 O O . PRO A 1 99 ? -9.662 -11.881 6.793 1.00 88.56 99 PRO A O 1
ATOM 745 N N . MET A 1 100 ? -9.067 -12.621 4.752 1.00 87.81 100 MET A N 1
ATOM 746 C CA . MET A 1 100 ? -9.725 -11.555 3.982 1.00 87.81 100 MET A CA 1
ATOM 747 C C . MET A 1 100 ? -11.218 -11.427 4.305 1.00 87.81 100 MET A C 1
ATOM 749 O O . MET A 1 100 ? -11.740 -10.319 4.365 1.00 87.81 100 MET A O 1
ATOM 753 N N . ALA A 1 101 ? -11.890 -12.551 4.570 1.00 89.94 101 ALA A N 1
ATOM 754 C CA . ALA A 1 101 ? -13.315 -12.583 4.894 1.00 89.94 101 ALA A CA 1
ATOM 755 C C . ALA A 1 101 ? -13.685 -11.723 6.116 1.00 89.94 101 ALA A C 1
ATOM 757 O O . ALA A 1 101 ? -14.808 -11.250 6.199 1.00 89.94 101 ALA A O 1
ATOM 758 N N . CYS A 1 102 ? -12.751 -11.482 7.042 1.00 91.62 102 CYS A N 1
ATOM 759 C CA . CYS A 1 102 ? -13.006 -10.648 8.218 1.00 91.62 102 CYS A CA 1
ATOM 760 C C . CYS A 1 102 ? -12.970 -9.141 7.938 1.00 91.62 102 CYS A C 1
ATOM 762 O O . CYS A 1 102 ? -13.295 -8.371 8.834 1.00 91.62 102 CYS A O 1
ATOM 764 N N . ILE A 1 103 ? -12.500 -8.714 6.764 1.00 94.12 103 ILE A N 1
ATOM 765 C CA . ILE A 1 103 ? -12.271 -7.295 6.448 1.00 94.12 103 ILE A CA 1
ATOM 766 C C . ILE A 1 103 ? -12.819 -6.871 5.091 1.00 94.12 103 ILE A C 1
ATOM 768 O O . ILE A 1 103 ? -12.606 -5.733 4.688 1.00 94.12 103 ILE A O 1
ATOM 772 N N . MET A 1 104 ? -13.495 -7.774 4.379 1.00 93.56 104 MET A N 1
ATOM 773 C CA . MET A 1 104 ? -13.985 -7.523 3.024 1.00 93.56 104 MET A CA 1
ATOM 774 C C . MET A 1 104 ? -14.887 -6.285 2.957 1.00 93.56 104 MET A C 1
ATOM 776 O O . MET A 1 104 ? -14.759 -5.500 2.024 1.00 93.56 104 MET A O 1
ATOM 780 N N . ASP A 1 105 ? -15.725 -6.077 3.973 1.00 96.38 105 ASP A N 1
ATOM 781 C CA . ASP A 1 105 ? -16.677 -4.958 4.030 1.00 96.38 105 ASP A CA 1
ATOM 782 C C . ASP A 1 105 ? -15.993 -3.582 4.108 1.00 96.38 105 ASP A C 1
ATOM 784 O O . ASP A 1 105 ? -16.594 -2.569 3.763 1.00 96.38 105 ASP A O 1
ATOM 788 N N . HIS A 1 106 ? -14.717 -3.553 4.498 1.00 96.81 106 HIS A N 1
ATOM 789 C CA . HIS A 1 106 ? -13.896 -2.347 4.606 1.00 96.81 106 HIS A CA 1
ATOM 790 C C . HIS A 1 106 ? -12.889 -2.202 3.453 1.00 96.81 106 HIS A C 1
ATOM 792 O O . HIS A 1 106 ? -11.975 -1.375 3.512 1.00 96.81 106 HIS A O 1
ATOM 798 N N . LEU A 1 107 ? -12.999 -3.034 2.412 1.00 96.50 107 LEU A N 1
ATOM 799 C CA . LEU A 1 107 ? -12.082 -3.052 1.278 1.00 96.50 107 LEU A CA 1
ATOM 800 C C . LEU A 1 107 ? -12.791 -2.642 -0.010 1.00 96.50 107 LEU A C 1
ATOM 802 O O . LEU A 1 107 ? -13.816 -3.195 -0.392 1.00 96.50 107 LEU A O 1
ATOM 806 N N . THR A 1 108 ? -12.181 -1.713 -0.740 1.00 97.00 108 THR A N 1
ATOM 807 C CA . THR A 1 108 ? -12.603 -1.332 -2.094 1.00 97.00 108 THR A CA 1
ATOM 808 C C . THR A 1 108 ? -11.460 -1.573 -3.069 1.00 97.00 108 THR A C 1
ATOM 810 O O . THR A 1 108 ? -10.312 -1.253 -2.770 1.00 97.00 108 THR A O 1
ATOM 813 N N . TYR A 1 109 ? -11.745 -2.148 -4.239 1.00 95.69 109 TYR A N 1
ATOM 814 C CA . TYR A 1 109 ? -10.725 -2.309 -5.273 1.00 95.69 109 TYR A CA 1
ATOM 815 C C . TYR A 1 109 ? -10.450 -0.975 -5.977 1.00 95.69 109 TYR A C 1
ATOM 817 O O . TYR A 1 109 ? -11.355 -0.369 -6.549 1.00 95.69 109 TYR A O 1
ATOM 825 N N . ASP A 1 110 ? -9.196 -0.532 -5.945 1.00 94.69 110 ASP A N 1
ATOM 826 C CA . ASP A 1 110 ? -8.725 0.672 -6.616 1.00 94.69 110 ASP A CA 1
ATOM 827 C C . ASP A 1 110 ? -8.094 0.303 -7.963 1.00 94.69 110 ASP A C 1
ATOM 829 O O . ASP A 1 110 ? -6.940 -0.129 -8.048 1.00 94.69 110 ASP A O 1
ATOM 833 N N . ALA A 1 111 ? -8.867 0.500 -9.032 1.00 92.75 111 ALA A N 1
ATOM 834 C CA . ALA A 1 111 ? -8.454 0.184 -10.395 1.00 92.75 111 ALA A CA 1
ATOM 835 C C . ALA A 1 111 ? -7.298 1.058 -10.914 1.00 92.75 111 ALA A C 1
ATOM 837 O O 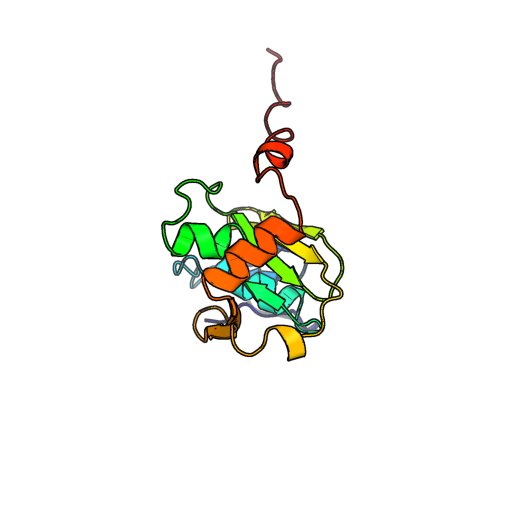. ALA A 1 111 ? -6.649 0.681 -11.883 1.00 92.75 111 ALA A O 1
ATOM 838 N N . GLN A 1 112 ? -7.020 2.219 -10.309 1.00 91.38 112 GLN A N 1
ATOM 839 C CA . GLN A 1 112 ? -5.867 3.030 -10.711 1.00 91.38 112 GLN A CA 1
ATOM 840 C C . GLN A 1 112 ? -4.568 2.482 -10.125 1.00 91.38 112 GLN A C 1
ATOM 842 O O . GLN A 1 112 ? -3.515 2.648 -10.735 1.00 91.38 112 GLN A O 1
ATOM 847 N N . ARG A 1 113 ? -4.636 1.841 -8.953 1.00 90.88 113 ARG A N 1
ATOM 848 C CA . ARG A 1 113 ? -3.483 1.321 -8.200 1.00 90.88 113 ARG A CA 1
ATOM 849 C C . ARG A 1 113 ? -3.280 -0.191 -8.343 1.00 90.88 113 ARG A C 1
ATOM 851 O O . ARG A 1 113 ? -2.291 -0.707 -7.830 1.00 90.88 113 ARG A O 1
ATOM 858 N N . ASP A 1 114 ? -4.194 -0.885 -9.023 1.00 92.75 114 ASP A N 1
ATOM 859 C CA . ASP A 1 114 ? -4.241 -2.348 -9.175 1.00 92.75 114 ASP A CA 1
ATOM 860 C C . ASP A 1 114 ? -4.245 -3.112 -7.836 1.00 92.75 114 ASP A C 1
ATOM 862 O O . ASP A 1 114 ? -3.744 -4.235 -7.722 1.00 92.75 114 ASP A O 1
ATOM 866 N N . LEU A 1 115 ? -4.813 -2.502 -6.794 1.00 94.94 115 LEU A N 1
ATOM 867 C CA . LEU A 1 115 ? -4.772 -2.999 -5.420 1.00 94.94 115 LEU A CA 1
ATOM 868 C C . LEU A 1 115 ? -6.108 -2.785 -4.717 1.00 94.94 115 LEU A C 1
ATOM 870 O O . LEU A 1 115 ? -6.840 -1.840 -4.997 1.00 94.94 115 LEU A O 1
ATOM 874 N N . PHE A 1 116 ? -6.397 -3.632 -3.732 1.00 96.62 116 PHE A N 1
ATOM 875 C CA . PHE A 1 116 ? -7.438 -3.317 -2.761 1.00 96.62 116 PHE A CA 1
ATOM 876 C C . PHE A 1 116 ? -6.973 -2.175 -1.855 1.00 96.62 116 PHE A C 1
ATOM 878 O O . PHE A 1 116 ? -5.790 -2.065 -1.537 1.00 96.62 116 PHE A O 1
ATOM 885 N N . ARG A 1 117 ? -7.903 -1.337 -1.413 1.00 96.81 117 ARG A N 1
ATOM 886 C CA . ARG A 1 117 ? -7.668 -0.217 -0.507 1.00 96.81 117 ARG A CA 1
ATOM 887 C C . ARG A 1 117 ? -8.604 -0.341 0.687 1.00 96.81 117 ARG A C 1
ATOM 889 O O . ARG A 1 117 ? -9.808 -0.515 0.504 1.00 96.81 117 ARG A O 1
ATOM 896 N N . ALA A 1 118 ? -8.036 -0.260 1.884 1.00 97.44 118 ALA A N 1
ATOM 897 C CA . ALA A 1 118 ? -8.796 -0.161 3.120 1.00 97.44 118 ALA A CA 1
ATOM 898 C C . ALA A 1 118 ? -9.491 1.202 3.218 1.00 97.44 118 ALA A C 1
ATOM 900 O O . ALA A 1 118 ? -8.967 2.221 2.753 1.00 97.44 118 ALA A O 1
ATOM 901 N N . ASP A 1 119 ? -10.659 1.231 3.848 1.00 97.19 119 ASP A N 1
ATOM 902 C CA . ASP A 1 119 ? -11.211 2.476 4.362 1.00 97.19 119 ASP A CA 1
ATOM 903 C C . ASP A 1 119 ? -10.392 3.003 5.557 1.00 97.19 119 ASP A C 1
ATOM 905 O O . ASP A 1 119 ? -9.431 2.388 6.035 1.00 97.19 119 ASP A O 1
ATOM 909 N N . VAL A 1 120 ? -10.747 4.202 6.014 1.00 94.69 120 VAL A N 1
ATOM 910 C CA . VAL A 1 120 ? -10.036 4.866 7.112 1.00 94.69 120 VAL A CA 1
ATOM 911 C C . VAL A 1 120 ? -10.205 4.100 8.428 1.00 94.69 120 VAL A C 1
ATOM 913 O O . VAL A 1 120 ? -9.257 4.020 9.205 1.00 94.69 120 VAL A O 1
ATOM 916 N N . GLU A 1 121 ? -11.373 3.506 8.674 1.00 95.56 121 GLU A N 1
ATOM 917 C CA . GLU A 1 121 ? -11.659 2.769 9.909 1.00 95.56 121 GLU A CA 1
ATOM 918 C C . GLU A 1 121 ? -10.759 1.535 10.038 1.00 95.56 121 GLU A C 1
ATOM 920 O O . GLU A 1 121 ? -10.071 1.355 11.050 1.00 95.56 121 GLU A O 1
ATOM 925 N N . LEU A 1 122 ? -10.677 0.734 8.976 1.00 95.56 122 LEU A N 1
ATOM 926 C CA . LEU A 1 122 ? -9.800 -0.421 8.915 1.00 95.56 122 LEU A CA 1
ATOM 927 C C . LEU A 1 122 ? -8.327 -0.012 8.984 1.00 95.56 122 LEU A C 1
ATOM 929 O O . LEU A 1 122 ? -7.551 -0.687 9.659 1.00 95.56 122 LEU A O 1
ATOM 933 N N . ALA A 1 123 ? -7.927 1.096 8.357 1.00 93.00 123 ALA A N 1
ATOM 934 C CA . ALA A 1 123 ? -6.553 1.587 8.449 1.00 93.00 123 ALA A CA 1
ATOM 935 C C . ALA A 1 123 ? -6.161 1.980 9.888 1.00 93.00 123 ALA A C 1
ATOM 937 O O . ALA A 1 123 ? -5.057 1.657 10.333 1.00 93.00 123 ALA A O 1
ATOM 938 N N . ILE A 1 124 ? -7.066 2.608 10.651 1.00 91.31 124 ILE A N 1
ATOM 939 C CA . ILE A 1 124 ? -6.860 2.911 12.080 1.00 91.31 124 ILE A CA 1
ATOM 940 C C . ILE A 1 124 ? -6.768 1.616 12.899 1.00 91.31 124 ILE A C 1
ATOM 942 O O . ILE A 1 124 ? -5.867 1.467 13.731 1.00 91.31 124 ILE A O 1
ATOM 946 N N . ALA A 1 125 ? -7.669 0.660 12.659 1.00 92.50 125 ALA A N 1
ATOM 947 C CA . ALA A 1 125 ? -7.648 -0.635 13.335 1.00 92.50 125 ALA A CA 1
ATOM 948 C C . ALA A 1 125 ? -6.353 -1.412 13.039 1.00 92.50 125 ALA A C 1
ATOM 950 O O . ALA A 1 125 ? -5.768 -2.027 13.935 1.00 92.50 125 ALA A O 1
ATOM 951 N N . ASP A 1 126 ? -5.869 -1.343 11.800 1.00 92.31 126 ASP A N 1
ATOM 952 C CA . ASP A 1 126 ? -4.611 -1.945 11.378 1.00 92.31 126 ASP A CA 1
ATOM 953 C C . ASP A 1 126 ? -3.416 -1.270 12.069 1.00 92.31 126 ASP A C 1
ATOM 955 O O . ASP A 1 126 ? -2.547 -1.975 12.591 1.00 92.31 126 ASP A O 1
ATOM 959 N N . MET A 1 127 ? -3.400 0.063 12.190 1.00 88.12 127 MET A N 1
ATOM 960 C CA . MET A 1 127 ? -2.366 0.782 12.952 1.00 88.12 127 MET A CA 1
ATOM 961 C C . MET A 1 127 ? -2.316 0.328 14.414 1.00 88.12 127 MET A C 1
ATOM 963 O O . MET A 1 127 ? -1.238 0.048 14.949 1.00 88.12 127 MET A O 1
ATOM 967 N N . ALA A 1 128 ? -3.480 0.197 15.056 1.00 87.56 128 ALA A N 1
ATOM 968 C CA . ALA A 1 128 ? -3.578 -0.287 16.429 1.00 87.56 128 ALA A CA 1
ATOM 969 C C . ALA A 1 128 ? -3.099 -1.743 16.564 1.00 87.56 128 ALA A C 1
ATOM 971 O O . ALA A 1 128 ? -2.398 -2.085 17.521 1.00 87.56 128 ALA A O 1
ATOM 972 N N . ARG A 1 129 ? -3.437 -2.600 15.592 1.00 88.56 129 ARG A N 1
ATOM 973 C CA . ARG A 1 129 ? -3.082 -4.026 15.578 1.00 88.56 129 ARG A CA 1
ATOM 974 C C . ARG A 1 129 ? -1.583 -4.250 15.441 1.00 88.56 129 ARG A C 1
ATOM 976 O O . ARG A 1 129 ? -1.016 -5.034 16.197 1.00 88.56 129 ARG A O 1
ATOM 983 N N . PHE A 1 130 ? -0.945 -3.586 14.483 1.00 84.94 130 PHE A N 1
ATOM 984 C CA . PHE A 1 130 ? 0.481 -3.775 14.218 1.00 84.94 130 PHE A CA 1
ATOM 985 C C . PHE A 1 130 ? 1.379 -3.022 15.206 1.00 84.94 130 PHE A C 1
ATOM 987 O O . PHE A 1 130 ? 2.596 -3.179 15.142 1.00 84.94 130 PHE A O 1
ATOM 994 N N . ARG A 1 131 ? 0.787 -2.247 16.136 1.00 68.12 131 ARG A N 1
ATOM 995 C CA . ARG A 1 131 ? 1.468 -1.467 17.187 1.00 68.12 131 ARG A CA 1
ATOM 996 C C . ARG A 1 131 ? 2.718 -0.750 16.678 1.00 68.12 131 ARG A C 1
ATOM 998 O O . ARG A 1 131 ? 3.723 -0.651 17.385 1.00 68.12 131 ARG A O 1
ATOM 1005 N N . ARG A 1 132 ? 2.661 -0.244 15.448 1.00 63.97 132 ARG A N 1
ATOM 1006 C CA . ARG A 1 132 ? 3.757 0.521 14.874 1.00 63.97 132 ARG A CA 1
ATOM 1007 C C . ARG A 1 132 ? 3.803 1.868 15.586 1.00 63.97 132 ARG A C 1
ATOM 1009 O O . ARG A 1 132 ? 2.954 2.726 15.361 1.00 63.97 132 ARG A O 1
ATOM 1016 N N . ARG A 1 133 ? 4.805 2.061 16.455 1.00 47.22 133 ARG A N 1
ATOM 1017 C CA . ARG A 1 133 ? 5.397 3.400 16.587 1.00 47.22 133 ARG A CA 1
ATOM 1018 C C . ARG A 1 133 ? 5.872 3.706 15.169 1.00 47.22 133 ARG A C 1
ATOM 1020 O O . ARG A 1 133 ? 6.528 2.847 14.593 1.00 47.22 133 ARG A O 1
ATOM 1027 N N . GLY A 1 134 ? 5.375 4.782 14.567 1.00 49.78 134 GLY A N 1
ATOM 1028 C CA . GLY A 1 134 ? 5.435 4.975 13.118 1.00 49.78 134 GLY A CA 1
ATOM 1029 C C . GLY A 1 134 ? 6.844 4.923 12.519 1.00 49.78 134 GLY A C 1
ATOM 1030 O O . GLY A 1 134 ? 7.841 4.713 13.202 1.00 49.78 134 GLY A O 1
ATOM 1031 N N . ILE A 1 135 ? 6.896 5.193 11.219 1.00 51.16 135 ILE A N 1
ATOM 1032 C CA . ILE A 1 135 ? 8.043 5.225 10.290 1.00 51.16 135 ILE A CA 1
ATOM 1033 C C . ILE A 1 135 ? 9.370 5.823 10.845 1.00 51.16 135 ILE A C 1
ATOM 1035 O O . ILE A 1 135 ? 10.435 5.582 10.285 1.00 51.16 135 ILE A O 1
ATOM 1039 N N . ALA A 1 136 ? 9.344 6.526 11.979 1.00 43.38 136 ALA A N 1
ATOM 1040 C CA . ALA A 1 136 ? 10.499 7.025 12.727 1.00 43.38 136 ALA A CA 1
ATOM 1041 C C . ALA A 1 136 ? 11.598 5.982 13.028 1.00 43.38 136 ALA A C 1
ATOM 1043 O O . ALA A 1 136 ? 12.770 6.343 13.014 1.00 43.38 136 ALA A O 1
ATOM 1044 N N . ASP A 1 137 ? 11.264 4.706 13.252 1.00 44.38 137 ASP A N 1
ATOM 1045 C CA . ASP A 1 137 ? 12.284 3.674 13.543 1.00 44.38 137 ASP A CA 1
ATOM 1046 C C . ASP A 1 137 ? 13.092 3.254 12.296 1.00 44.38 137 ASP A C 1
ATOM 1048 O O . ASP A 1 137 ? 14.151 2.636 12.403 1.00 44.38 137 ASP A O 1
ATOM 1052 N N . LEU A 1 138 ? 12.611 3.592 11.093 1.00 42.50 138 LEU A N 1
ATOM 1053 C CA . LEU A 1 138 ? 13.242 3.214 9.826 1.00 42.50 138 LEU A CA 1
ATOM 1054 C C . LEU A 1 138 ? 14.111 4.326 9.223 1.00 42.50 138 LEU A C 1
ATOM 1056 O O . LEU A 1 138 ? 14.972 4.037 8.397 1.00 42.50 138 LEU A O 1
ATOM 1060 N N . ILE A 1 139 ? 13.950 5.566 9.699 1.00 47.31 139 ILE A N 1
ATOM 1061 C CA . ILE A 1 139 ? 14.755 6.733 9.295 1.00 47.31 139 ILE A CA 1
ATOM 1062 C C . ILE A 1 139 ? 16.203 6.636 9.830 1.00 47.31 139 ILE A C 1
ATOM 1064 O O . ILE A 1 139 ? 17.099 7.288 9.311 1.00 47.31 139 ILE A O 1
ATOM 1068 N N . GLN A 1 140 ? 16.503 5.742 10.782 1.00 38.66 140 GLN A N 1
ATOM 1069 C CA . GLN A 1 140 ? 17.855 5.590 11.354 1.00 38.66 140 GLN A CA 1
ATOM 1070 C C . GLN A 1 140 ? 18.889 4.875 10.453 1.00 38.66 140 GLN A C 1
ATOM 1072 O O . GLN A 1 140 ? 19.865 4.323 10.960 1.00 38.66 140 GLN A O 1
ATOM 1077 N N . ARG A 1 141 ? 18.703 4.830 9.128 1.00 40.81 141 ARG A N 1
ATOM 1078 C CA . ARG A 1 141 ? 19.667 4.194 8.207 1.00 40.81 141 ARG A CA 1
ATOM 1079 C C . ARG A 1 141 ? 20.269 5.102 7.136 1.00 40.81 141 ARG A C 1
ATOM 1081 O O . ARG A 1 141 ? 21.163 4.629 6.444 1.00 40.81 141 ARG A O 1
ATOM 1088 N N . GLU A 1 142 ? 19.864 6.368 7.036 1.00 44.25 142 GLU A N 1
ATOM 1089 C CA . GLU A 1 142 ? 20.423 7.298 6.034 1.00 44.25 142 GLU A CA 1
ATOM 1090 C C . GLU A 1 142 ? 21.342 8.397 6.600 1.00 44.25 142 GLU A C 1
ATOM 1092 O O . GLU A 1 142 ? 21.877 9.178 5.824 1.00 44.25 142 GLU A O 1
ATOM 1097 N N . ASP A 1 143 ? 21.660 8.386 7.902 1.00 43.03 143 ASP A N 1
ATOM 1098 C CA . ASP A 1 143 ? 22.577 9.366 8.520 1.00 43.03 143 ASP A CA 1
ATOM 1099 C C . ASP A 1 143 ? 23.926 8.750 8.954 1.00 43.03 143 ASP A C 1
ATOM 1101 O O . ASP A 1 143 ? 24.406 8.984 10.064 1.00 43.03 143 ASP A O 1
ATOM 1105 N N . ALA A 1 144 ? 24.550 7.916 8.113 1.00 44.12 144 ALA A N 1
ATOM 1106 C CA . ALA A 1 144 ? 25.901 7.402 8.383 1.00 44.12 144 ALA A CA 1
ATOM 1107 C C . ALA A 1 144 ? 26.715 7.096 7.111 1.00 44.12 144 ALA A C 1
ATOM 1109 O O . ALA A 1 144 ? 27.095 5.952 6.891 1.00 44.12 144 ALA A O 1
ATOM 1110 N N . THR A 1 145 ? 26.968 8.124 6.297 1.00 45.19 145 THR A N 1
ATOM 1111 C CA . THR A 1 145 ? 28.060 8.269 5.296 1.00 45.19 145 THR A CA 1
ATOM 1112 C C . THR A 1 145 ? 27.876 9.687 4.735 1.00 45.19 145 THR A C 1
ATOM 1114 O O . THR A 1 145 ? 26.830 9.949 4.156 1.00 45.19 145 THR A O 1
ATOM 1117 N N . ASP A 1 146 ? 28.710 10.705 4.933 1.00 42.16 146 ASP A N 1
ATOM 1118 C CA . ASP A 1 146 ? 30.148 10.758 5.167 1.00 42.16 146 ASP A CA 1
ATOM 1119 C C . ASP A 1 146 ? 30.500 11.982 6.040 1.00 42.16 146 ASP A C 1
ATOM 1121 O O . ASP A 1 146 ? 30.386 13.128 5.607 1.00 42.16 146 ASP A O 1
ATOM 1125 N N . GLU A 1 147 ? 31.005 11.753 7.253 1.00 47.69 147 GLU A N 1
ATOM 1126 C CA . GLU A 1 147 ? 32.160 12.528 7.709 1.00 47.69 147 GLU A CA 1
ATOM 1127 C C . GLU A 1 147 ? 33.379 11.789 7.157 1.00 47.69 147 GLU A C 1
ATOM 1129 O O . GLU A 1 147 ? 33.536 10.616 7.488 1.00 47.69 147 GLU A O 1
ATOM 1134 N N . HIS A 1 148 ? 34.179 12.422 6.294 1.00 45.09 148 HIS A N 1
ATOM 1135 C CA . HIS A 1 148 ? 35.652 12.389 6.271 1.00 45.09 148 HIS A CA 1
ATOM 1136 C C . HIS A 1 148 ? 36.175 13.199 5.064 1.00 45.09 148 HIS A C 1
ATOM 1138 O O . HIS A 1 148 ? 36.163 12.713 3.935 1.00 45.09 148 HIS A O 1
ATOM 1144 N N . LEU A 1 149 ? 36.738 14.371 5.406 1.00 41.44 149 LEU A N 1
ATOM 1145 C CA . LEU A 1 149 ? 37.690 15.228 4.670 1.00 41.44 149 LEU A CA 1
ATOM 1146 C C . LEU A 1 149 ? 37.152 16.174 3.583 1.00 41.44 149 LEU A C 1
ATOM 1148 O O . LEU A 1 149 ? 36.824 15.725 2.467 1.00 41.44 149 LEU A O 1
#

Sequence (149 aa):
MPIVRSSTGRSAGGCWSASVRGIYQYSGSPDTSGLVLFHAAALLRARHFNYISLETVLSDSGVISQIPMGWVTLISTGRSAVVDCGRFGSIDFVHTERPMACIMDHLTYDAQRDLFRADVELAIADMARFRRRGIADLIQREDATDEHL

Organism: NCBI:txid1484056

Radius of gyration: 16.81 Å; chains: 1; bounding box: 54×30×46 Å

Secondary structure (DSSP, 8-state):
---EEPPS-------EEEEETTEEEETTS---SS-HHHHHHHHHTTTS-EEE-HHHHHHHTTS-----TTEEEEEESS--EEEE-GGG-EEEEEE----GGGTGGGEEEETTTTEEEE-HHHHHHHHHHHT---GGGTSTTSS-S----

Foldseek 3Di:
DAFDFDDDDDDDDFDWDQQFVRTTDTPVDGDPVLLVLLRVVCVVQVVKAKEFAAPRQCCVVVVDVDDPQLEGEMEICDDWDWTGRDPNHIYTYHHDPDDCVVQVVQWDQDPVSRHIYGHPVVRVVVCVVVVDPDPVVVVVPPPDDDDDD